Protein AF-A0A3T0I872-F1 (afdb_monomer)

Sequence (168 aa):
QLCRFKKCIAVGMAMDLVLDDSKRVAKRKLIEQNRERRRKEEMIRSLQQRPEPTPEEWDLIHVATEAHRSTNAQGSHWKQRRKFLPDDIGQSPIVSMPDGDKVDLEAFSEFTKIITPAITRVVDFAKKLPMFSELPCEDQIILLKGCCMEIMSLRAAVRYDPESDTLT

Foldseek 3Di:
DVVVVVVCVVVPHDPVPDDDPVSVVVVVVVVVVVVVVVVVVVVVVVVVPDDDDDPVRVVQVVLLVVLCQVLQPCHPNCVVPDDDDPPPQPPDFDDADPVRDGHGVRNVVVCVVCVVSLLVSLLSSQCSRPVSVPDDPVVNVVVSVVCSVVVSVVSQVVQQDPVVRGTD

Solvent-accessible surface area (backbone atoms only — not comparable to full-atom values): 9912 Å² total; per-residue (Å²): 113,68,74,59,52,55,51,43,49,76,75,68,50,69,68,89,76,58,73,51,72,67,57,48,51,52,50,52,52,52,50,50,52,53,51,53,49,49,53,51,51,52,51,52,52,54,60,72,68,51,83,74,76,50,73,70,52,47,52,51,51,48,47,54,49,51,26,44,59,78,39,44,80,63,58,94,48,37,84,81,69,61,76,80,78,60,85,79,58,62,74,66,53,75,45,77,44,98,90,70,53,58,45,23,67,66,38,50,49,59,50,59,70,54,43,58,68,51,52,50,32,50,53,57,26,47,63,53,35,67,84,50,60,75,46,57,72,69,56,49,51,52,50,48,70,69,43,47,64,58,55,52,50,51,57,25,59,81,38,55,36,85,90,77,74,42,71,90

Structure (mmCIF, N/CA/C/O backbone):
data_AF-A0A3T0I872-F1
#
_entry.id   AF-A0A3T0I872-F1
#
loop_
_atom_site.group_PDB
_atom_site.id
_atom_site.type_symbol
_atom_site.label_atom_id
_atom_site.label_alt_id
_atom_site.label_comp_id
_atom_site.label_asym_id
_atom_site.label_entity_id
_atom_site.label_seq_id
_atom_site.pdbx_PDB_ins_code
_atom_site.Cartn_x
_atom_site.Cartn_y
_atom_site.Cartn_z
_atom_site.occupancy
_atom_site.B_iso_or_equiv
_atom_site.auth_seq_id
_atom_site.auth_comp_id
_atom_site.auth_asym_id
_atom_site.auth_atom_id
_atom_site.pdbx_PDB_model_num
ATOM 1 N N . GLN A 1 1 ? -42.075 -40.596 -5.280 1.00 62.31 1 GLN A N 1
ATOM 2 C CA . GLN A 1 1 ? -42.951 -39.496 -4.802 1.00 62.31 1 GLN A CA 1
ATOM 3 C C . GLN A 1 1 ? -44.436 -39.902 -4.834 1.00 62.31 1 GLN A C 1
ATOM 5 O O . GLN A 1 1 ? -45.068 -39.871 -3.785 1.00 62.31 1 GLN A O 1
ATOM 10 N N . LEU A 1 2 ? -44.978 -40.377 -5.969 1.00 73.50 2 LEU A N 1
ATOM 11 C CA . LEU A 1 2 ? -46.413 -40.692 -6.137 1.00 73.50 2 LEU A CA 1
ATOM 12 C C . LEU A 1 2 ? -46.989 -41.711 -5.128 1.00 73.50 2 LEU A C 1
ATOM 14 O O . LEU A 1 2 ? -48.062 -41.477 -4.579 1.00 73.50 2 LEU A O 1
ATOM 18 N N . CYS A 1 3 ? -46.274 -42.803 -4.822 1.00 77.75 3 CYS A N 1
ATOM 19 C CA . CYS A 1 3 ? -46.755 -43.812 -3.862 1.00 77.75 3 CYS A CA 1
ATOM 20 C C . CYS A 1 3 ? -46.913 -43.261 -2.434 1.00 77.75 3 CYS A C 1
ATOM 22 O O . CYS A 1 3 ? -47.825 -43.655 -1.713 1.00 77.75 3 CYS A O 1
ATOM 24 N N . ARG A 1 4 ? -46.059 -42.309 -2.035 1.00 81.94 4 ARG A N 1
ATOM 25 C CA . ARG A 1 4 ? -46.148 -41.643 -0.729 1.00 81.94 4 ARG A CA 1
ATOM 26 C C . ARG A 1 4 ? -47.338 -40.687 -0.681 1.00 81.94 4 ARG A C 1
ATOM 28 O O . ARG A 1 4 ? -48.076 -40.704 0.294 1.00 81.94 4 ARG A O 1
ATOM 35 N N . PHE A 1 5 ? -47.546 -39.916 -1.749 1.00 78.19 5 PHE A N 1
ATOM 36 C CA . PHE A 1 5 ? -48.685 -39.006 -1.873 1.00 78.19 5 PHE A CA 1
ATOM 37 C C . PHE A 1 5 ? -50.022 -39.756 -1.781 1.00 78.19 5 PHE A C 1
ATOM 39 O O . PHE A 1 5 ? -50.846 -39.422 -0.937 1.00 78.19 5 PHE A O 1
ATOM 46 N N . LYS A 1 6 ? -50.194 -40.843 -2.548 1.00 81.50 6 LYS A N 1
ATOM 47 C CA . LYS A 1 6 ? -51.416 -41.668 -2.507 1.00 81.50 6 LYS A CA 1
ATOM 48 C C . LYS A 1 6 ? -51.698 -42.248 -1.114 1.00 81.50 6 LYS A C 1
ATOM 50 O O . LYS A 1 6 ? -52.845 -42.251 -0.683 1.00 81.50 6 LYS A O 1
ATOM 55 N N . LYS A 1 7 ? -50.659 -42.684 -0.388 1.00 84.56 7 LYS A N 1
ATOM 56 C CA . LYS A 1 7 ? -50.796 -43.172 0.995 1.00 84.56 7 LYS A CA 1
ATOM 57 C C . LYS A 1 7 ? -51.228 -42.062 1.961 1.00 84.56 7 LYS A C 1
ATOM 59 O O . LYS A 1 7 ? -52.084 -42.313 2.797 1.00 84.56 7 LYS A O 1
ATOM 64 N N . CYS A 1 8 ? -50.675 -40.852 1.836 1.00 82.25 8 CYS A N 1
ATOM 65 C CA . CYS A 1 8 ? -51.062 -39.687 2.642 1.00 82.25 8 CYS A CA 1
ATOM 66 C C . CYS A 1 8 ? -52.538 -39.307 2.447 1.00 82.25 8 CYS A C 1
ATOM 68 O O . CYS A 1 8 ? -53.227 -39.022 3.422 1.00 82.25 8 CYS A O 1
ATOM 70 N N . ILE A 1 9 ? -53.037 -39.365 1.211 1.00 82.69 9 ILE A N 1
ATOM 71 C CA . ILE A 1 9 ? -54.455 -39.117 0.927 1.00 82.69 9 ILE A CA 1
ATOM 72 C C . ILE A 1 9 ? -55.342 -40.214 1.520 1.00 82.69 9 ILE A C 1
ATOM 74 O O . ILE A 1 9 ? -56.344 -39.911 2.158 1.00 82.69 9 ILE A O 1
ATOM 78 N N . ALA A 1 10 ? -54.946 -41.483 1.379 1.00 85.62 10 ALA A N 1
ATOM 79 C CA . ALA A 1 10 ? -55.708 -42.613 1.911 1.00 85.62 10 ALA A CA 1
ATOM 80 C C . ALA A 1 10 ? -55.857 -42.588 3.445 1.00 85.62 10 ALA A C 1
ATOM 82 O O . ALA A 1 10 ? -56.843 -43.099 3.963 1.00 85.62 10 ALA A O 1
ATOM 83 N N . VAL A 1 11 ? -54.909 -41.978 4.171 1.00 88.38 11 VAL A N 1
ATOM 84 C CA . VAL A 1 11 ? -54.999 -41.780 5.632 1.00 88.38 11 VAL A CA 1
ATOM 85 C C . VAL A 1 11 ? -55.676 -40.457 6.032 1.00 88.38 11 VAL A C 1
ATOM 87 O O . VAL A 1 11 ? -55.634 -40.088 7.201 1.00 88.38 11 VAL A O 1
ATOM 90 N N . GLY A 1 12 ? -56.289 -39.738 5.083 1.00 84.00 12 GLY A N 1
ATOM 91 C CA . GLY A 1 12 ? -57.109 -38.550 5.348 1.00 84.00 12 GLY A CA 1
ATOM 92 C C . GLY A 1 12 ? -56.345 -37.228 5.459 1.00 84.00 12 GLY A C 1
ATOM 93 O O . GLY A 1 12 ? -56.865 -36.279 6.041 1.00 84.00 12 GLY A O 1
ATOM 94 N N . MET A 1 13 ? -55.117 -37.128 4.932 1.00 83.56 13 MET A N 1
ATOM 95 C CA . MET A 1 13 ? -54.396 -35.848 4.934 1.00 83.56 13 MET A CA 1
ATOM 96 C C . MET A 1 13 ? -55.044 -34.829 3.986 1.00 83.56 13 MET A C 1
ATOM 98 O O . MET A 1 13 ? -55.387 -35.145 2.846 1.00 83.56 13 MET A O 1
ATOM 102 N N . ALA A 1 14 ? -55.143 -33.587 4.456 1.00 83.06 14 ALA A N 1
ATOM 103 C CA . ALA A 1 14 ? -55.707 -32.448 3.740 1.00 83.06 14 ALA A CA 1
ATOM 104 C C . ALA A 1 14 ? -54.925 -32.147 2.440 1.00 83.06 14 ALA A C 1
ATOM 106 O O . ALA A 1 14 ? -53.746 -31.778 2.479 1.00 83.06 14 ALA A O 1
ATOM 107 N N . MET A 1 15 ? -55.558 -32.355 1.277 1.00 78.69 15 MET A N 1
ATOM 108 C CA . MET A 1 15 ? -54.896 -32.210 -0.033 1.00 78.69 15 MET A CA 1
ATOM 109 C C .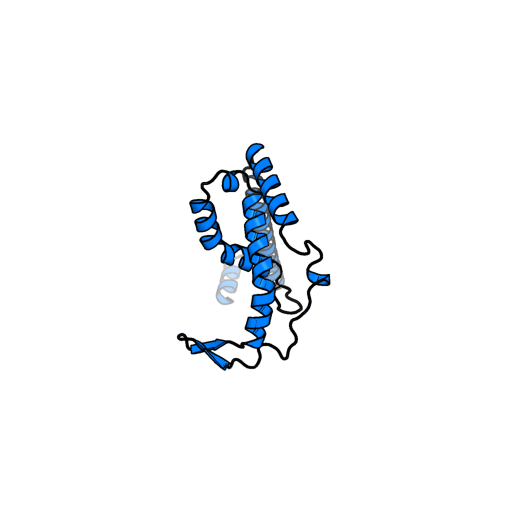 MET A 1 15 ? -54.625 -30.754 -0.413 1.00 78.69 15 MET A C 1
ATOM 111 O O . MET A 1 15 ? -53.671 -30.461 -1.126 1.00 78.69 15 MET A O 1
ATOM 115 N N . ASP A 1 16 ? -55.476 -29.850 0.053 1.00 77.94 16 ASP A N 1
ATOM 116 C CA . ASP A 1 16 ? -55.421 -28.403 -0.152 1.00 77.94 16 ASP A CA 1
ATOM 117 C C . ASP A 1 16 ? -54.174 -27.757 0.474 1.00 77.94 16 ASP A C 1
ATOM 119 O O . ASP A 1 16 ? -53.709 -26.715 0.008 1.00 77.94 16 ASP A O 1
ATOM 123 N N . LEU A 1 17 ? -53.567 -28.417 1.466 1.00 79.44 17 LEU A N 1
ATOM 124 C CA . LEU A 1 17 ? -52.304 -28.005 2.083 1.00 79.44 17 LEU A CA 1
ATOM 125 C C . LEU A 1 17 ? -51.056 -28.514 1.335 1.00 79.44 17 LEU A C 1
ATOM 127 O O . LEU A 1 17 ? -49.926 -28.159 1.691 1.00 79.44 17 LEU A O 1
ATOM 131 N N . VAL A 1 18 ? -51.220 -29.333 0.291 1.00 80.81 18 VAL A N 1
ATOM 132 C CA . VAL A 1 18 ? -50.101 -29.853 -0.505 1.00 80.81 18 VAL A CA 1
ATOM 133 C C . VAL A 1 18 ? -49.639 -28.785 -1.494 1.00 80.81 18 VAL A C 1
ATOM 135 O O . VAL A 1 18 ? -50.361 -28.370 -2.395 1.00 80.81 18 VAL A O 1
ATOM 138 N N . LEU A 1 19 ? -48.390 -28.341 -1.334 1.00 80.31 19 LEU A N 1
ATOM 139 C CA . LEU A 1 19 ? -47.789 -27.329 -2.201 1.00 80.31 19 LEU A CA 1
ATOM 140 C C . LEU A 1 19 ? -47.541 -27.899 -3.607 1.00 80.31 19 LEU A C 1
ATOM 142 O O . LEU A 1 19 ? -46.760 -28.851 -3.778 1.00 80.31 19 LEU A O 1
ATOM 146 N N . ASP A 1 20 ? -48.151 -27.257 -4.602 1.00 84.81 20 ASP A N 1
ATOM 147 C CA . ASP A 1 20 ? -47.788 -27.405 -6.009 1.00 84.81 20 ASP A CA 1
ATOM 148 C C . ASP A 1 20 ? -46.338 -26.946 -6.265 1.00 84.81 20 ASP A C 1
ATOM 150 O O . ASP A 1 20 ? -45.650 -26.404 -5.386 1.00 84.81 20 ASP A O 1
ATOM 154 N N . ASP A 1 21 ? -45.836 -27.214 -7.468 1.00 85.44 21 ASP A N 1
ATOM 155 C CA . ASP A 1 21 ? -44.442 -26.929 -7.807 1.00 85.44 21 ASP A CA 1
ATOM 156 C C . ASP A 1 21 ? -44.125 -25.424 -7.769 1.00 85.44 21 ASP A C 1
ATOM 158 O O . ASP A 1 21 ? -43.046 -25.046 -7.303 1.00 85.44 21 ASP A O 1
ATOM 162 N N . SER A 1 22 ? -45.078 -24.558 -8.129 1.00 89.44 22 SER A N 1
ATOM 163 C CA . SER A 1 22 ? -44.918 -23.098 -8.069 1.00 89.44 22 SER A CA 1
ATOM 164 C C . SER A 1 22 ? -44.764 -22.615 -6.624 1.00 89.44 22 SER A C 1
ATOM 166 O O . SER A 1 22 ? -43.800 -21.922 -6.282 1.00 89.44 22 SER A O 1
ATOM 168 N N . LYS A 1 23 ? -45.639 -23.075 -5.721 1.00 89.56 23 LYS A N 1
ATOM 169 C CA . LYS A 1 23 ? -45.571 -22.749 -4.290 1.00 89.56 23 LYS A CA 1
ATOM 170 C C . LYS A 1 23 ? -44.314 -23.324 -3.627 1.00 89.56 23 LYS A C 1
ATOM 172 O O . LYS A 1 23 ? -43.748 -22.686 -2.737 1.00 89.56 23 LYS A O 1
ATOM 177 N N . ARG A 1 24 ? -43.823 -24.497 -4.059 1.00 88.56 24 ARG A N 1
ATOM 178 C CA . ARG A 1 24 ? -42.531 -25.044 -3.596 1.00 88.56 24 ARG A CA 1
ATOM 179 C C . ARG A 1 24 ? -41.350 -24.174 -4.016 1.00 88.56 24 ARG A C 1
ATOM 181 O O . ARG A 1 24 ? -40.479 -23.922 -3.181 1.00 88.56 24 ARG A O 1
ATOM 188 N N . VAL A 1 25 ? -41.311 -23.713 -5.266 1.00 91.94 25 VAL A N 1
ATOM 189 C CA . VAL A 1 25 ? -40.253 -22.816 -5.763 1.00 91.94 25 VAL A CA 1
ATOM 190 C C . VAL A 1 25 ? -40.301 -21.470 -5.037 1.00 91.94 25 VAL A C 1
ATOM 192 O O . VAL A 1 25 ? -39.270 -21.022 -4.532 1.00 91.94 25 VAL A O 1
ATOM 195 N N . ALA A 1 26 ? -41.486 -20.874 -4.879 1.00 92.38 26 ALA A N 1
ATOM 196 C CA . ALA A 1 26 ? -41.666 -19.631 -4.128 1.00 92.38 26 ALA A CA 1
ATOM 197 C C . ALA A 1 26 ? -41.196 -19.767 -2.669 1.00 92.38 26 ALA A C 1
ATOM 199 O O . ALA A 1 26 ? -40.445 -18.926 -2.175 1.00 92.38 26 ALA A O 1
ATOM 200 N N . LYS A 1 27 ? -41.546 -20.876 -1.998 1.00 92.62 27 LYS A N 1
ATOM 201 C CA . LYS A 1 27 ? -41.077 -21.176 -0.637 1.00 92.62 27 LYS A CA 1
ATOM 202 C C . LYS A 1 27 ? -39.554 -21.319 -0.571 1.00 92.62 27 LYS A 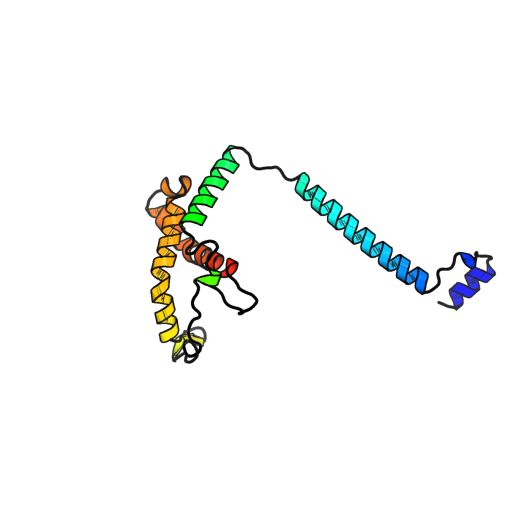C 1
ATOM 204 O O . LYS A 1 27 ? -38.947 -20.783 0.350 1.00 92.62 27 LYS A O 1
ATOM 209 N N . ARG A 1 28 ? -38.919 -22.006 -1.532 1.00 93.44 28 ARG A N 1
ATOM 210 C CA . ARG A 1 28 ? -37.447 -22.125 -1.600 1.00 93.44 28 ARG A CA 1
ATOM 211 C C . ARG A 1 28 ? -36.777 -20.760 -1.771 1.00 93.44 28 ARG A C 1
ATOM 213 O O . ARG A 1 28 ? -35.834 -20.472 -1.043 1.00 93.44 28 ARG A O 1
ATOM 220 N N . LYS A 1 29 ? -37.299 -19.909 -2.661 1.00 95.31 29 LYS A N 1
ATOM 221 C CA . LYS A 1 29 ? -36.788 -18.546 -2.877 1.00 95.31 29 LYS A CA 1
ATOM 222 C C . LYS A 1 29 ? -36.912 -17.686 -1.617 1.00 95.31 29 LYS A C 1
ATOM 224 O O . LYS A 1 29 ? -35.953 -17.025 -1.238 1.00 95.31 29 LYS A O 1
ATOM 229 N N . LEU A 1 30 ? -38.053 -17.757 -0.929 1.00 95.81 30 LEU A N 1
ATOM 230 C CA . LEU A 1 30 ? -38.276 -17.042 0.330 1.00 95.81 30 LEU A CA 1
ATOM 231 C C . LEU A 1 30 ? -37.330 -17.519 1.445 1.00 95.81 30 LEU A C 1
ATOM 233 O O . LEU A 1 30 ? -36.840 -16.710 2.229 1.00 95.81 30 LEU A O 1
ATOM 237 N N . ILE A 1 31 ? -37.063 -18.828 1.527 1.00 94.25 31 ILE A N 1
ATOM 238 C CA . ILE A 1 31 ? -36.094 -19.382 2.484 1.00 94.25 31 ILE A CA 1
ATOM 239 C C . ILE A 1 31 ? -34.696 -18.827 2.206 1.00 94.25 31 ILE A C 1
ATOM 241 O O . ILE A 1 31 ? -34.031 -18.409 3.151 1.00 94.25 31 ILE A O 1
ATOM 245 N N . GLU A 1 32 ? -34.263 -18.794 0.944 1.00 95.94 32 GLU A N 1
ATOM 246 C CA . GLU A 1 32 ? -32.933 -18.283 0.601 1.00 95.94 32 GLU A CA 1
ATOM 247 C C . GLU A 1 32 ? -32.807 -16.785 0.892 1.00 95.94 32 GLU A C 1
ATOM 249 O O . GLU A 1 32 ? -31.879 -16.374 1.579 1.00 95.94 32 GLU A O 1
ATOM 254 N N . GLN A 1 33 ? -33.805 -15.983 0.516 1.00 96.31 33 GLN A N 1
ATOM 255 C CA . GLN A 1 33 ? -33.834 -14.551 0.838 1.00 96.31 33 GLN A CA 1
ATOM 256 C C . GLN A 1 33 ? -33.798 -14.289 2.350 1.00 96.31 33 GLN A C 1
ATOM 258 O O . GLN A 1 33 ? -33.079 -13.408 2.816 1.00 96.31 33 GLN A O 1
ATOM 263 N N . ASN A 1 34 ? -34.538 -15.069 3.145 1.00 96.44 34 ASN A N 1
ATOM 264 C CA . ASN A 1 34 ? -34.494 -14.955 4.604 1.00 96.44 34 ASN A CA 1
ATOM 265 C C . ASN A 1 34 ? -33.128 -15.364 5.177 1.00 96.44 34 ASN A C 1
ATOM 267 O O . ASN A 1 34 ? -32.689 -14.775 6.164 1.00 96.44 34 ASN A O 1
ATOM 271 N N . ARG A 1 35 ? -32.449 -16.354 4.581 1.00 96.25 35 ARG A N 1
ATOM 272 C CA . ARG A 1 35 ? -31.085 -16.746 4.969 1.00 96.25 35 ARG A CA 1
ATOM 273 C C . ARG A 1 35 ? -30.075 -15.657 4.636 1.00 96.25 35 ARG A C 1
ATOM 275 O O . ARG A 1 35 ? -29.249 -15.340 5.484 1.00 96.25 35 ARG A O 1
ATOM 282 N N . GLU A 1 36 ? -30.145 -15.071 3.446 1.00 95.81 36 GLU A N 1
ATOM 283 C CA . GLU A 1 36 ? -29.298 -13.937 3.066 1.00 95.81 36 GLU A CA 1
ATOM 284 C C . GLU A 1 36 ? -29.529 -12.733 3.977 1.00 95.81 36 GLU A C 1
ATOM 286 O O . GLU A 1 36 ? -28.566 -12.124 4.438 1.00 95.81 36 GLU A O 1
ATOM 291 N N . ARG A 1 37 ? -30.793 -12.418 4.291 1.00 95.50 37 ARG A N 1
ATOM 292 C CA . ARG A 1 37 ? -31.124 -11.329 5.214 1.00 95.50 37 ARG A CA 1
ATOM 293 C C . ARG A 1 37 ? -30.512 -11.565 6.594 1.00 95.50 37 ARG A C 1
ATOM 295 O O . ARG A 1 37 ? -29.822 -10.683 7.088 1.00 95.50 37 ARG A O 1
ATOM 302 N N . ARG A 1 38 ? -30.679 -12.764 7.164 1.00 94.81 38 ARG A N 1
ATOM 303 C CA . ARG A 1 38 ? -30.070 -13.123 8.457 1.00 94.81 38 ARG A CA 1
ATOM 304 C C . ARG A 1 38 ? -28.546 -13.035 8.426 1.00 94.81 38 ARG A C 1
ATOM 306 O O . ARG A 1 38 ? -27.972 -12.467 9.342 1.00 94.81 38 ARG A O 1
ATOM 313 N N . ARG A 1 39 ? -27.893 -13.514 7.358 1.00 94.94 39 ARG A N 1
ATOM 314 C CA . ARG A 1 39 ? -26.433 -13.380 7.201 1.00 94.94 39 ARG A CA 1
ATOM 315 C C . ARG A 1 39 ? -25.988 -11.917 7.175 1.00 94.94 39 ARG A C 1
ATOM 317 O O . ARG A 1 39 ? -25.002 -11.576 7.815 1.00 94.94 39 ARG A O 1
ATOM 324 N N . LYS A 1 40 ? -26.710 -11.049 6.458 1.00 93.88 40 LYS A N 1
ATOM 325 C CA . LYS A 1 40 ? -26.423 -9.604 6.427 1.00 93.88 40 LYS A CA 1
ATOM 326 C C . LYS A 1 40 ? -26.635 -8.954 7.795 1.00 93.88 40 LYS A C 1
ATOM 328 O O . LYS A 1 40 ? -25.794 -8.175 8.225 1.00 93.88 40 LYS A O 1
ATOM 333 N N . GLU A 1 41 ? -27.724 -9.286 8.484 1.00 93.50 41 GLU A N 1
ATOM 334 C CA . GLU A 1 41 ? -28.021 -8.790 9.835 1.00 93.50 41 GLU A CA 1
ATOM 335 C C . GLU A 1 41 ? -26.953 -9.233 10.849 1.00 93.50 41 GLU A C 1
ATOM 337 O O . GLU A 1 41 ? -26.469 -8.414 11.627 1.00 93.50 41 GLU A O 1
ATOM 342 N N . GLU A 1 42 ? -26.527 -10.499 10.807 1.00 91.81 42 GLU A N 1
ATOM 343 C CA . GLU A 1 42 ? -25.435 -11.028 11.635 1.00 91.81 42 GLU A CA 1
ATOM 344 C C . GLU A 1 42 ? -24.098 -10.346 11.323 1.00 91.81 42 GLU A C 1
ATOM 346 O O . GLU A 1 42 ? -23.375 -9.977 12.247 1.00 91.81 42 GLU A O 1
ATOM 351 N N . MET A 1 43 ? -23.792 -10.108 10.043 1.00 90.50 43 MET A N 1
ATOM 352 C CA . MET A 1 43 ? -22.595 -9.373 9.628 1.00 90.50 43 MET A CA 1
ATOM 353 C C . MET A 1 43 ? -22.601 -7.936 10.167 1.00 90.50 43 MET A C 1
ATOM 355 O O . MET A 1 43 ? -21.609 -7.499 10.743 1.00 90.50 43 MET A O 1
ATOM 359 N N . ILE A 1 44 ? -23.715 -7.208 10.041 1.00 89.44 44 ILE A N 1
ATOM 360 C CA . ILE A 1 44 ? -23.842 -5.834 10.559 1.00 89.44 44 ILE A CA 1
ATOM 361 C C . ILE A 1 44 ? -23.702 -5.817 12.082 1.00 89.44 44 ILE A C 1
ATOM 363 O O . ILE A 1 44 ? -22.971 -4.992 12.626 1.00 89.44 44 ILE A O 1
ATOM 367 N N . ARG A 1 45 ? -24.359 -6.751 12.776 1.00 89.75 45 ARG A N 1
ATOM 368 C CA . ARG A 1 45 ? -24.268 -6.864 14.234 1.00 89.75 45 ARG A CA 1
ATOM 369 C C . ARG A 1 45 ? -22.841 -7.162 14.688 1.00 89.75 45 ARG A C 1
ATOM 371 O O . ARG A 1 45 ? -22.385 -6.579 15.665 1.00 89.75 45 ARG A O 1
ATOM 378 N N . SER A 1 46 ? -22.138 -8.034 13.965 1.00 89.00 46 SER A N 1
ATOM 379 C CA . SER A 1 46 ? -20.721 -8.310 14.199 1.00 89.00 46 SER A CA 1
ATOM 380 C C . SER A 1 46 ? -19.875 -7.048 14.049 1.00 89.00 46 SER A C 1
ATOM 382 O O . SER A 1 46 ? -19.023 -6.817 14.898 1.00 89.00 46 SER A O 1
ATOM 384 N N . LEU A 1 47 ? -20.120 -6.219 13.028 1.00 85.88 47 LEU A N 1
ATOM 385 C CA . LEU A 1 47 ? -19.388 -4.964 12.827 1.00 85.88 47 LEU A CA 1
ATOM 386 C C . LEU A 1 47 ? -19.642 -3.956 13.954 1.00 85.88 47 LEU A C 1
ATOM 388 O O . LEU A 1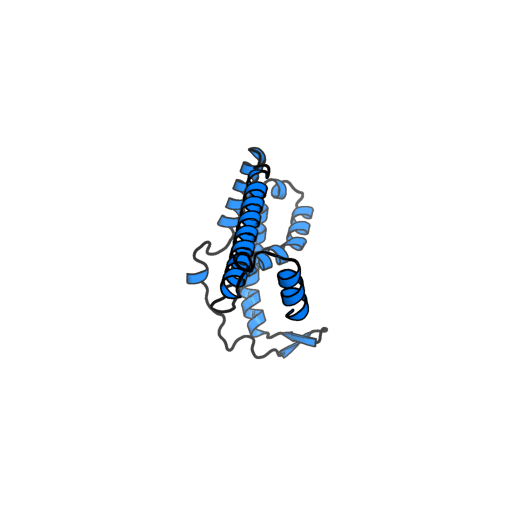 47 ? -18.691 -3.363 14.444 1.00 85.88 47 LEU A O 1
ATOM 392 N N . GLN A 1 48 ? -20.890 -3.811 14.409 1.00 84.06 48 GLN A N 1
ATOM 393 C CA . GLN A 1 48 ? -21.262 -2.887 15.493 1.00 84.06 48 GLN A CA 1
ATOM 394 C C . GLN A 1 48 ? -20.685 -3.268 16.862 1.00 84.06 48 GLN A C 1
ATOM 396 O O . GLN A 1 48 ? -20.590 -2.425 17.745 1.00 84.06 48 GLN A O 1
ATOM 401 N N . GLN A 1 49 ? -20.353 -4.543 17.064 1.00 87.25 49 GLN A N 1
ATOM 402 C CA . GLN A 1 49 ? -19.770 -5.034 18.313 1.00 87.25 49 GLN A CA 1
ATOM 403 C C . GLN A 1 49 ? -18.241 -4.960 18.330 1.00 87.25 49 GLN A C 1
ATOM 405 O O . GLN A 1 49 ? -17.638 -5.267 19.359 1.00 87.25 49 GLN A O 1
ATOM 410 N N . ARG A 1 50 ? -17.598 -4.597 17.213 1.00 87.56 50 ARG A N 1
ATOM 411 C CA . ARG A 1 50 ? -16.143 -4.445 17.192 1.00 87.56 50 ARG A CA 1
ATOM 412 C C . ARG A 1 50 ? -15.765 -3.218 18.023 1.00 87.56 50 ARG A C 1
ATOM 414 O O . ARG A 1 50 ? -16.405 -2.181 17.867 1.00 87.56 50 ARG A O 1
ATOM 421 N N . PRO A 1 51 ? -14.750 -3.326 18.894 1.00 90.88 51 PRO A N 1
ATOM 422 C CA . PRO A 1 51 ? -14.199 -2.162 19.569 1.00 90.88 51 PRO A CA 1
ATOM 423 C C . PRO A 1 51 ? -13.756 -1.118 18.541 1.00 90.88 51 PRO A C 1
ATOM 425 O O . PRO A 1 51 ? -13.110 -1.465 17.549 1.00 90.88 51 PRO A O 1
ATOM 428 N N . GLU A 1 52 ? -14.122 0.136 18.784 1.00 92.31 52 GLU A N 1
ATOM 429 C CA . GLU A 1 52 ? -13.587 1.282 18.048 1.00 92.31 52 GLU A CA 1
ATOM 430 C C . GLU A 1 52 ? -12.171 1.604 18.546 1.00 92.31 52 GLU A C 1
ATOM 432 O O . GLU A 1 52 ? -11.870 1.313 19.711 1.00 92.31 52 GLU A O 1
ATOM 437 N N . PRO A 1 53 ? -11.316 2.222 17.710 1.00 96.25 53 PRO A N 1
ATOM 438 C CA . PRO A 1 53 ? -9.986 2.619 18.143 1.00 96.25 53 PRO A CA 1
ATOM 439 C C . PRO A 1 53 ? -10.038 3.621 19.305 1.00 96.25 53 PRO A C 1
ATOM 441 O O . PRO A 1 53 ? -10.908 4.501 19.346 1.00 96.25 53 PRO A O 1
ATOM 444 N N . THR A 1 54 ? -9.097 3.513 20.244 1.00 97.38 54 THR A N 1
ATOM 445 C CA . THR A 1 54 ? -8.909 4.505 21.313 1.00 97.38 54 THR A CA 1
ATOM 446 C C . THR A 1 54 ? -8.435 5.847 20.738 1.00 97.38 54 THR A C 1
ATOM 448 O O . THR A 1 54 ? -7.995 5.908 19.587 1.00 97.38 54 THR A O 1
ATOM 451 N N . PRO A 1 55 ? -8.489 6.954 21.505 1.00 98.06 55 PRO A N 1
ATOM 452 C CA . PRO A 1 55 ? -7.931 8.229 21.056 1.00 98.06 55 PRO A CA 1
ATOM 453 C C . PRO A 1 55 ? -6.456 8.130 20.636 1.00 98.06 55 PRO A C 1
ATOM 455 O O . PRO A 1 55 ? -6.097 8.667 19.592 1.00 98.06 55 PRO A O 1
ATOM 458 N N . GLU A 1 56 ? -5.622 7.383 21.375 1.00 97.19 56 GLU A N 1
ATOM 459 C CA . GLU A 1 56 ? -4.212 7.202 20.996 1.00 97.19 56 GLU A CA 1
ATOM 460 C C . GLU A 1 56 ? -4.058 6.377 19.706 1.00 97.19 56 GLU A C 1
ATOM 462 O O . GLU A 1 56 ? -3.196 6.665 18.873 1.00 97.19 56 GLU A O 1
ATOM 467 N N . GLU A 1 57 ? -4.905 5.363 19.503 1.00 97.56 57 GLU A N 1
ATOM 468 C CA . GLU A 1 57 ? -4.919 4.589 18.258 1.00 97.56 57 GLU A CA 1
ATOM 469 C C . GLU A 1 57 ? -5.376 5.445 17.069 1.00 97.56 57 GLU A C 1
ATOM 471 O O . GLU A 1 57 ? -4.819 5.323 15.978 1.00 97.56 57 GLU A O 1
ATOM 476 N N . TRP A 1 58 ? -6.341 6.348 17.266 1.00 98.19 58 TRP A N 1
ATOM 477 C CA . TRP A 1 58 ? -6.771 7.300 16.239 1.00 98.19 58 TRP A CA 1
ATOM 478 C C . TRP A 1 58 ? -5.662 8.269 15.835 1.00 98.19 58 TRP A C 1
ATOM 480 O O . TRP A 1 58 ? -5.489 8.518 14.638 1.00 98.19 58 TRP A O 1
ATOM 490 N N . ASP A 1 59 ? -4.879 8.761 16.794 1.00 98.12 59 ASP A N 1
ATOM 491 C CA . ASP A 1 59 ? -3.715 9.602 16.509 1.00 98.12 59 ASP A CA 1
ATOM 492 C C . ASP A 1 59 ? -2.686 8.838 15.664 1.00 98.12 59 ASP A C 1
ATOM 494 O O . ASP A 1 59 ? -2.196 9.343 14.647 1.00 98.12 59 ASP A O 1
ATOM 498 N N . LEU A 1 60 ? -2.416 7.577 16.016 1.00 98.19 60 LEU A N 1
ATOM 499 C CA . LEU A 1 60 ? -1.509 6.726 15.252 1.00 98.19 60 LEU A CA 1
ATOM 500 C C . LEU A 1 60 ? -2.031 6.445 13.832 1.00 98.19 60 LEU A C 1
ATOM 502 O O . LEU A 1 60 ? -1.272 6.534 12.860 1.00 98.19 60 LEU A O 1
ATOM 506 N N . ILE A 1 61 ? -3.327 6.148 13.694 1.00 98.44 61 ILE A N 1
ATOM 507 C CA . ILE A 1 61 ? -3.998 5.965 12.399 1.00 98.44 61 ILE A CA 1
ATOM 508 C C . ILE A 1 61 ? -3.857 7.230 11.549 1.00 98.44 61 ILE A C 1
ATOM 510 O O . ILE A 1 61 ? -3.553 7.133 10.355 1.00 98.44 61 ILE A O 1
ATOM 514 N N . HIS A 1 62 ? -4.048 8.412 12.138 1.00 98.50 62 HIS A N 1
ATOM 515 C CA . HIS A 1 62 ? -3.935 9.684 11.434 1.00 98.50 62 HIS A CA 1
ATOM 516 C C . HIS A 1 62 ? -2.513 9.910 10.905 1.00 98.50 62 HIS A C 1
ATOM 518 O O . HIS A 1 62 ? -2.333 10.143 9.706 1.00 98.50 62 HIS A O 1
ATOM 524 N N . VAL A 1 63 ? -1.498 9.740 11.758 1.00 98.50 63 VAL A N 1
ATOM 525 C CA . VAL A 1 63 ? -0.082 9.882 11.379 1.00 98.50 63 VAL A CA 1
ATOM 526 C C . VAL A 1 63 ? 0.291 8.922 10.248 1.00 98.50 63 VAL A C 1
ATOM 528 O O . VAL A 1 63 ? 0.854 9.345 9.234 1.00 98.50 63 VAL A O 1
ATOM 531 N N . ALA A 1 64 ? -0.061 7.639 10.371 1.00 98.50 64 ALA A N 1
ATOM 532 C CA . ALA A 1 64 ? 0.239 6.638 9.348 1.00 98.50 64 ALA A CA 1
ATOM 533 C C . ALA A 1 64 ? -0.482 6.926 8.019 1.00 98.50 64 ALA A C 1
ATOM 535 O O . ALA A 1 64 ? 0.098 6.766 6.938 1.00 98.50 64 ALA A O 1
ATOM 536 N N . THR A 1 65 ? -1.729 7.397 8.088 1.00 98.38 65 THR A N 1
ATOM 537 C CA . THR A 1 65 ? -2.525 7.765 6.911 1.00 98.38 65 THR A CA 1
ATOM 538 C C . THR A 1 65 ? -1.892 8.930 6.155 1.00 98.38 65 THR A C 1
ATOM 540 O O . THR A 1 65 ? -1.716 8.848 4.936 1.00 98.38 65 THR A O 1
ATOM 543 N N . GLU A 1 66 ? -1.497 9.993 6.853 1.00 98.25 66 GLU A N 1
ATOM 544 C CA . GLU A 1 66 ? -0.871 11.163 6.230 1.00 98.25 66 GLU A CA 1
ATOM 545 C C . GLU A 1 66 ? 0.539 10.856 5.702 1.00 98.25 66 GLU A C 1
ATOM 547 O O . GLU A 1 66 ? 0.907 11.278 4.595 1.00 98.25 66 GLU A O 1
ATOM 552 N N . ALA A 1 67 ? 1.312 10.037 6.423 1.00 98.50 67 ALA A N 1
ATOM 553 C CA . ALA A 1 67 ? 2.590 9.517 5.945 1.00 98.50 67 ALA A CA 1
ATOM 554 C C . ALA A 1 67 ? 2.423 8.763 4.617 1.00 98.50 67 ALA A C 1
ATOM 556 O O . ALA A 1 67 ? 3.168 9.003 3.661 1.00 98.50 67 ALA A O 1
ATOM 557 N N . HIS A 1 68 ? 1.413 7.893 4.515 1.00 98.00 68 HIS A N 1
ATOM 558 C CA . HIS A 1 68 ? 1.117 7.171 3.281 1.00 98.00 68 HIS A CA 1
ATOM 559 C C . HIS A 1 68 ? 0.668 8.115 2.158 1.00 98.00 68 HIS A C 1
ATOM 561 O O . HIS A 1 68 ? 1.239 8.076 1.067 1.00 98.00 68 HIS A O 1
ATOM 567 N N . ARG A 1 69 ? -0.323 8.984 2.402 1.00 96.62 69 ARG A N 1
ATOM 568 C CA . ARG A 1 69 ? -0.884 9.894 1.382 1.00 96.62 69 ARG A CA 1
ATOM 569 C C . ARG A 1 69 ? 0.176 10.796 0.764 1.00 96.62 69 ARG A C 1
ATOM 571 O O . ARG A 1 69 ? 0.203 10.968 -0.450 1.00 96.62 69 ARG A O 1
ATOM 578 N N . SER A 1 70 ? 1.066 11.332 1.592 1.00 97.25 70 SER A N 1
ATOM 579 C CA . SER A 1 70 ? 2.112 12.258 1.152 1.00 97.25 70 SER A CA 1
ATOM 580 C C . SER A 1 70 ? 3.287 11.589 0.428 1.00 97.25 70 SER A C 1
ATOM 582 O O . SER A 1 70 ? 4.081 12.285 -0.199 1.00 97.25 70 SER A O 1
ATOM 584 N N . THR A 1 71 ? 3.411 10.260 0.492 1.00 97.75 71 THR A N 1
ATOM 585 C CA . THR A 1 71 ? 4.511 9.498 -0.134 1.00 97.75 71 THR A CA 1
ATOM 586 C C . THR A 1 71 ? 4.034 8.537 -1.225 1.00 97.75 71 THR A C 1
ATOM 588 O O . THR A 1 71 ? 4.840 7.978 -1.971 1.00 97.75 71 THR A O 1
ATOM 591 N N . ASN A 1 72 ? 2.724 8.349 -1.379 1.00 94.88 72 ASN A N 1
ATOM 592 C CA . ASN A 1 72 ? 2.153 7.570 -2.467 1.00 94.88 72 ASN A CA 1
ATOM 593 C C . ASN A 1 72 ? 2.011 8.441 -3.732 1.00 94.88 72 ASN A C 1
ATOM 595 O O . ASN A 1 72 ? 1.189 9.355 -3.787 1.00 94.88 72 ASN A O 1
ATOM 599 N N . ALA A 1 73 ? 2.820 8.183 -4.767 1.00 89.94 73 ALA A N 1
ATOM 600 C CA . ALA A 1 73 ? 2.896 9.059 -5.942 1.00 89.94 73 ALA A CA 1
ATOM 601 C C . ALA A 1 73 ? 1.556 9.163 -6.666 1.00 89.94 73 ALA A C 1
ATOM 603 O O . ALA A 1 73 ? 0.873 8.164 -6.812 1.00 89.94 73 ALA A O 1
ATOM 604 N N . GLN A 1 74 ? 1.216 10.344 -7.184 1.00 87.56 74 GLN A N 1
ATOM 605 C CA . GLN A 1 74 ? 0.005 10.611 -7.982 1.00 87.56 74 GLN A CA 1
ATOM 606 C C . GLN A 1 74 ? -1.342 10.493 -7.236 1.00 87.56 74 GLN A C 1
ATOM 608 O O . GLN A 1 74 ? -2.354 10.920 -7.791 1.00 87.56 74 GLN A O 1
ATOM 613 N N . GLY A 1 75 ? -1.373 10.005 -5.989 1.00 90.00 75 GLY A N 1
ATOM 614 C CA . GLY A 1 75 ? -2.573 9.991 -5.145 1.00 90.00 75 GLY A CA 1
ATOM 615 C C . GLY A 1 75 ? -3.802 9.391 -5.841 1.00 90.00 75 GLY A C 1
ATOM 616 O O . GLY A 1 75 ? -3.722 8.320 -6.439 1.00 90.00 75 GLY A O 1
ATOM 617 N N . SER A 1 76 ? -4.932 10.102 -5.786 1.00 88.81 76 SER A N 1
ATOM 618 C CA . SER A 1 76 ? -6.202 9.728 -6.433 1.00 88.81 76 SER A CA 1
ATOM 619 C C . SER A 1 76 ? -6.192 9.844 -7.963 1.00 88.81 76 SER A C 1
ATOM 621 O O . SER A 1 76 ? -7.067 9.282 -8.615 1.00 88.81 76 SER A O 1
ATOM 623 N N . HIS A 1 77 ? -5.214 10.541 -8.547 1.00 92.12 77 HIS A N 1
ATOM 624 C CA . HIS A 1 77 ? -5.135 10.814 -9.987 1.00 92.12 77 HIS A CA 1
ATOM 625 C C . HIS A 1 77 ? -4.216 9.848 -10.748 1.00 92.12 77 HIS A C 1
ATOM 627 O O . HIS A 1 77 ? -3.821 10.121 -11.885 1.00 92.12 77 HIS A O 1
ATOM 633 N N . TRP A 1 78 ? -3.830 8.732 -10.125 1.00 93.75 78 TRP A N 1
ATOM 634 C CA . TRP A 1 78 ? -2.920 7.756 -10.725 1.00 93.75 78 TRP A CA 1
ATOM 635 C C . TRP A 1 78 ? -3.472 7.199 -12.049 1.00 93.75 78 TRP A C 1
ATOM 637 O O . TRP A 1 78 ? -2.729 7.139 -13.026 1.00 93.75 78 TRP A O 1
ATOM 647 N N . LYS A 1 79 ? -4.783 6.917 -12.140 1.00 92.56 79 LYS A N 1
ATOM 648 C CA . LYS A 1 79 ? -5.406 6.354 -13.353 1.00 92.56 79 LYS A CA 1
ATOM 649 C C . LYS A 1 79 ? -5.333 7.307 -14.555 1.00 92.56 79 LYS A C 1
ATOM 651 O O . LYS A 1 79 ? -5.144 6.845 -15.672 1.00 92.56 79 LYS A O 1
ATOM 656 N N . GLN A 1 80 ? -5.424 8.626 -14.347 1.00 93.06 80 GLN A N 1
ATOM 657 C CA . GLN A 1 80 ? -5.307 9.617 -15.431 1.00 93.06 80 GLN A CA 1
ATOM 658 C C . GLN A 1 80 ? -3.856 9.960 -15.790 1.00 93.06 80 GLN A C 1
ATOM 660 O O . GLN A 1 80 ? -3.594 10.424 -16.896 1.00 93.06 80 GLN A O 1
ATOM 665 N N . ARG A 1 81 ? -2.914 9.804 -14.850 1.00 92.50 81 ARG A N 1
ATOM 666 C CA . ARG A 1 81 ? -1.506 10.193 -15.041 1.00 92.50 81 ARG A CA 1
ATOM 667 C C . ARG A 1 81 ? -0.590 9.037 -15.432 1.00 92.50 81 ARG A C 1
ATOM 669 O O . ARG A 1 81 ? 0.561 9.296 -15.790 1.00 92.50 81 ARG A O 1
ATOM 676 N N . ARG A 1 82 ? -1.049 7.789 -15.317 1.00 94.25 82 ARG A N 1
ATOM 677 C CA . ARG A 1 82 ? -0.270 6.617 -15.722 1.00 94.25 82 ARG A CA 1
ATOM 678 C C . ARG A 1 82 ? -0.021 6.622 -17.226 1.00 94.25 82 ARG A C 1
ATOM 680 O O . ARG A 1 82 ? -0.840 7.109 -18.002 1.00 94.25 82 ARG A O 1
ATOM 687 N N . LYS A 1 83 ? 1.110 6.054 -17.620 1.00 92.94 83 LYS A N 1
ATOM 688 C CA . LYS A 1 83 ? 1.448 5.773 -19.013 1.00 92.94 83 LYS A CA 1
ATOM 689 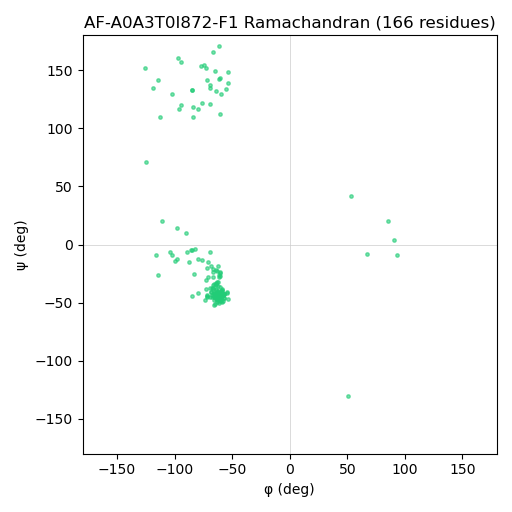C C . LYS A 1 83 ? 1.626 4.270 -19.134 1.00 92.94 83 LYS A C 1
ATOM 691 O O . LYS A 1 83 ? 2.259 3.678 -18.264 1.00 92.94 83 LYS A O 1
ATOM 696 N N . PHE A 1 84 ? 1.048 3.685 -20.172 1.00 95.19 84 PHE A N 1
ATOM 697 C CA . PHE A 1 84 ? 1.272 2.279 -20.475 1.00 95.19 84 PHE A CA 1
ATOM 698 C C . PHE A 1 84 ? 2.692 2.099 -21.004 1.00 95.19 84 PHE A C 1
ATOM 700 O O . PHE A 1 84 ? 3.199 2.961 -21.728 1.00 95.19 84 PHE A O 1
ATOM 707 N N . LEU A 1 85 ? 3.326 1.002 -20.598 1.00 94.44 85 LEU A N 1
ATOM 708 C CA . LEU A 1 85 ? 4.554 0.555 -21.235 1.00 94.44 85 LEU A CA 1
ATOM 709 C C . LEU A 1 85 ? 4.206 0.186 -22.691 1.00 94.44 85 LEU A C 1
ATOM 711 O O . LEU A 1 85 ? 3.180 -0.466 -22.886 1.00 94.44 85 LEU A O 1
ATOM 715 N N . PRO A 1 86 ? 4.975 0.642 -23.695 1.00 94.56 86 PRO A N 1
ATOM 716 C CA . PRO A 1 86 ? 4.749 0.266 -25.088 1.00 94.56 86 PRO A CA 1
ATOM 717 C C . PRO A 1 86 ? 4.698 -1.255 -25.275 1.00 94.56 86 PRO A C 1
ATOM 719 O O . PRO A 1 86 ? 5.494 -1.971 -24.669 1.00 94.56 86 PRO A O 1
ATOM 722 N N . ASP A 1 87 ? 3.770 -1.731 -26.110 1.00 92.19 87 ASP A N 1
ATOM 723 C CA . ASP A 1 87 ? 3.503 -3.166 -26.280 1.00 92.19 87 ASP A CA 1
ATOM 724 C C . ASP A 1 87 ? 4.714 -3.942 -26.814 1.00 92.19 87 ASP A C 1
ATOM 726 O O . ASP A 1 87 ? 4.816 -5.139 -26.569 1.00 92.19 87 ASP A O 1
ATOM 730 N N . ASP A 1 88 ? 5.625 -3.293 -27.543 1.00 92.50 88 ASP A N 1
ATOM 731 C CA . ASP A 1 88 ? 6.846 -3.888 -28.094 1.00 92.50 88 ASP A CA 1
ATOM 732 C C . ASP A 1 88 ? 7.912 -4.202 -27.030 1.00 92.50 88 ASP A C 1
ATOM 734 O O . ASP A 1 88 ? 8.754 -5.076 -27.249 1.00 92.50 88 ASP A O 1
ATOM 738 N N . ILE A 1 89 ? 7.841 -3.565 -25.857 1.00 92.19 89 ILE A N 1
ATOM 739 C CA . ILE A 1 89 ? 8.778 -3.786 -24.753 1.00 92.19 89 ILE A CA 1
ATOM 740 C C . ILE A 1 89 ? 8.333 -4.988 -23.910 1.00 92.19 89 ILE A C 1
ATOM 742 O O . ILE A 1 89 ? 7.184 -5.085 -23.484 1.00 92.19 89 ILE A O 1
ATOM 746 N N . GLY A 1 90 ? 9.266 -5.895 -23.599 1.00 89.94 90 GLY A N 1
ATOM 747 C CA . GLY A 1 90 ? 8.994 -7.086 -22.784 1.00 89.94 90 GLY A CA 1
ATOM 748 C C . GLY A 1 90 ? 8.584 -8.323 -23.585 1.00 89.94 90 GLY A C 1
ATOM 749 O O . GLY A 1 90 ? 8.284 -9.359 -22.991 1.00 89.94 90 GLY A O 1
ATOM 750 N N . GLN A 1 91 ? 8.586 -8.244 -24.920 1.00 88.50 91 GLN A N 1
ATOM 751 C CA . GLN A 1 91 ? 8.267 -9.375 -25.796 1.00 88.50 91 GLN A CA 1
ATOM 752 C C . GLN A 1 91 ? 9.479 -10.260 -26.134 1.00 88.50 91 GLN A C 1
ATOM 754 O O . GLN A 1 91 ? 9.294 -11.373 -26.629 1.00 88.50 91 GLN A O 1
ATOM 759 N N . SER A 1 92 ? 10.713 -9.795 -25.896 1.00 86.94 92 SER A N 1
ATOM 760 C CA . SER A 1 92 ? 11.937 -10.450 -26.382 1.00 86.94 92 SER A CA 1
ATOM 761 C C . SER A 1 92 ? 12.919 -10.759 -25.247 1.00 86.94 92 SER A C 1
ATOM 763 O O . SER A 1 92 ? 13.996 -10.162 -25.156 1.00 86.94 92 SER A O 1
ATOM 765 N N . PRO A 1 93 ? 12.605 -11.733 -24.375 1.00 84.25 93 PRO A N 1
ATOM 766 C CA . PRO A 1 93 ? 13.473 -12.058 -23.261 1.00 84.25 93 PRO A CA 1
ATOM 767 C C . PRO A 1 93 ? 14.692 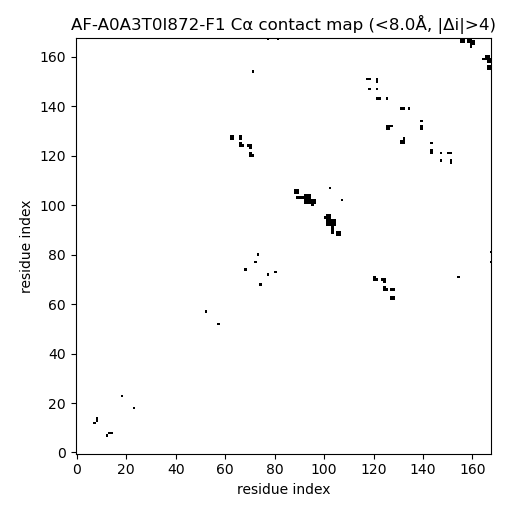-12.869 -23.736 1.00 84.25 93 PRO A C 1
ATOM 769 O O . PRO A 1 93 ? 14.570 -13.946 -24.328 1.00 84.25 93 PRO A O 1
ATOM 772 N N . ILE A 1 94 ? 15.890 -12.339 -23.475 1.00 85.56 94 ILE A N 1
ATOM 773 C CA . ILE A 1 94 ? 17.160 -12.841 -24.032 1.00 85.56 94 ILE A CA 1
ATOM 774 C C . ILE A 1 94 ? 18.109 -13.413 -22.977 1.00 85.56 94 ILE A C 1
ATOM 776 O O . ILE A 1 94 ? 18.907 -14.296 -23.293 1.00 85.56 94 ILE A O 1
ATOM 780 N N . VAL A 1 95 ? 18.023 -12.964 -21.722 1.00 87.00 95 VAL A N 1
ATOM 781 C CA . VAL A 1 95 ? 18.918 -13.425 -20.650 1.00 87.00 95 VAL A CA 1
ATOM 782 C C . VAL A 1 95 ? 18.259 -14.562 -19.890 1.00 87.00 95 VAL A C 1
ATOM 784 O O . VAL A 1 95 ? 17.193 -14.369 -19.327 1.00 87.00 95 VAL A O 1
ATOM 787 N N . SER A 1 96 ? 18.877 -15.743 -19.864 1.00 89.75 96 SER A N 1
ATOM 788 C CA . SER A 1 96 ? 18.344 -16.897 -19.123 1.00 89.75 96 SER A CA 1
ATOM 789 C C . SER A 1 96 ? 18.770 -16.853 -17.656 1.00 89.75 96 SER A C 1
ATOM 791 O O . SER A 1 96 ? 19.947 -16.641 -17.363 1.00 89.75 96 SER A O 1
ATOM 793 N N . MET A 1 97 ? 17.821 -17.079 -16.754 1.00 91.94 97 MET A N 1
ATOM 7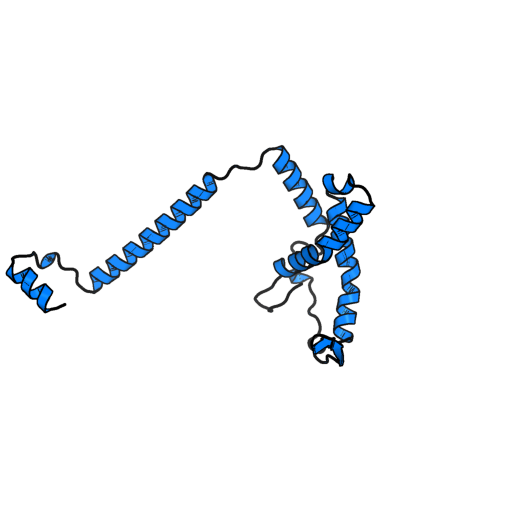94 C CA . MET A 1 97 ? 18.022 -17.173 -15.312 1.00 91.94 97 MET A CA 1
ATOM 795 C C . MET A 1 97 ? 18.138 -18.645 -14.871 1.00 91.94 97 MET A C 1
ATOM 797 O O . MET A 1 97 ? 17.734 -19.546 -15.611 1.00 91.94 97 MET A O 1
ATOM 801 N N . PRO A 1 98 ? 18.716 -18.931 -13.686 1.00 89.25 98 PRO A N 1
ATOM 802 C CA . PRO A 1 98 ? 18.932 -20.303 -13.210 1.00 89.25 98 PRO A CA 1
ATOM 803 C C . PRO A 1 98 ? 17.658 -21.141 -13.026 1.00 89.25 98 PRO A C 1
ATOM 805 O O . PRO A 1 98 ? 17.724 -22.366 -13.068 1.00 89.25 98 PRO A O 1
ATOM 808 N N . ASP A 1 99 ? 16.517 -20.492 -12.809 1.00 91.44 99 ASP A N 1
ATOM 809 C CA . ASP A 1 99 ? 15.186 -21.101 -12.691 1.00 91.44 99 ASP A CA 1
ATOM 810 C C . ASP A 1 99 ? 14.524 -21.394 -14.050 1.00 91.44 99 ASP A C 1
ATOM 812 O O . ASP A 1 99 ? 13.472 -22.029 -14.096 1.00 91.44 99 ASP A O 1
ATOM 816 N N . GLY A 1 100 ? 15.165 -21.010 -15.159 1.00 87.44 100 GLY A N 1
ATOM 817 C CA . GLY A 1 100 ? 14.675 -21.216 -16.521 1.00 87.44 100 GLY A CA 1
ATOM 818 C C . GLY A 1 100 ? 13.872 -20.041 -17.080 1.00 87.44 100 GLY A C 1
ATOM 819 O O . GLY A 1 100 ? 13.617 -20.021 -18.289 1.00 87.44 100 GLY A O 1
ATOM 820 N N . ASP A 1 101 ? 13.541 -19.047 -16.253 1.00 90.44 101 ASP A N 1
ATOM 821 C CA . ASP A 1 101 ? 12.883 -17.831 -16.712 1.00 90.44 101 ASP A CA 1
ATOM 822 C C . ASP A 1 101 ? 13.865 -16.948 -17.481 1.00 90.44 101 ASP A C 1
ATOM 824 O O . ASP A 1 101 ? 15.083 -16.979 -17.282 1.00 90.44 101 ASP A O 1
ATOM 828 N N . LYS A 1 102 ? 13.339 -16.160 -18.419 1.00 92.31 102 LYS A N 1
ATOM 829 C CA . LYS A 1 102 ? 14.154 -15.258 -19.229 1.00 92.31 102 LYS A CA 1
ATOM 830 C C . LYS A 1 102 ? 13.815 -13.805 -18.930 1.00 92.31 102 LYS A C 1
ATOM 832 O O . LYS A 1 102 ? 12.652 -13.447 -18.785 1.00 92.31 102 LYS A O 1
ATOM 837 N N . VAL A 1 103 ? 14.840 -12.961 -18.903 1.00 93.06 103 VAL A N 1
ATOM 838 C CA . VAL A 1 103 ? 14.734 -11.519 -18.680 1.00 93.06 103 VAL A CA 1
ATOM 839 C C . VAL A 1 103 ? 14.875 -10.780 -20.008 1.00 93.06 103 VAL A C 1
ATOM 841 O O . VAL A 1 103 ? 15.825 -10.994 -20.770 1.00 93.06 103 VAL A O 1
ATOM 844 N N . ASP A 1 104 ? 13.924 -9.890 -20.270 1.00 94.44 104 ASP A N 1
ATOM 845 C CA . ASP A 1 104 ? 14.005 -8.867 -21.309 1.00 94.44 104 ASP A CA 1
ATOM 846 C C . ASP A 1 104 ? 14.775 -7.658 -20.753 1.00 94.44 104 ASP A C 1
ATOM 848 O O . ASP A 1 104 ? 14.390 -7.063 -19.743 1.00 94.44 104 ASP A O 1
ATOM 852 N N . LEU A 1 105 ? 15.912 -7.335 -21.377 1.00 93.56 105 LEU A N 1
ATOM 853 C CA . LEU A 1 105 ? 16.805 -6.281 -20.892 1.00 93.56 105 LEU A CA 1
ATOM 854 C C . LEU A 1 105 ? 16.229 -4.877 -21.089 1.00 93.56 105 LEU A C 1
ATOM 856 O O . LEU A 1 105 ? 16.567 -3.978 -20.316 1.00 93.56 105 LEU A O 1
ATOM 860 N N . GLU A 1 106 ? 15.372 -4.681 -22.089 1.00 94.38 106 GLU A N 1
ATOM 861 C CA . GLU A 1 106 ? 14.732 -3.394 -22.345 1.00 94.38 106 GLU A CA 1
ATOM 862 C C . GLU A 1 106 ? 13.656 -3.129 -21.293 1.00 94.38 106 GLU A C 1
ATOM 864 O O . GLU A 1 106 ? 13.692 -2.097 -20.619 1.00 94.38 106 GLU A O 1
ATOM 869 N N . ALA A 1 107 ? 12.793 -4.116 -21.038 1.00 94.38 107 ALA A N 1
ATOM 870 C CA . ALA A 1 107 ? 11.806 -4.041 -19.964 1.00 94.38 107 ALA A CA 1
ATOM 871 C C . ALA A 1 107 ? 12.476 -3.855 -18.593 1.00 94.38 107 ALA A C 1
ATOM 873 O O . ALA A 1 107 ? 12.080 -2.993 -17.806 1.00 94.38 107 ALA A O 1
ATOM 874 N N . PHE A 1 108 ? 13.545 -4.610 -18.314 1.00 95.25 108 PHE A N 1
ATOM 875 C CA . PHE A 1 108 ? 14.324 -4.453 -17.085 1.00 95.25 108 PHE A CA 1
ATOM 876 C C . PHE A 1 108 ? 14.923 -3.042 -16.956 1.00 95.25 108 PHE A 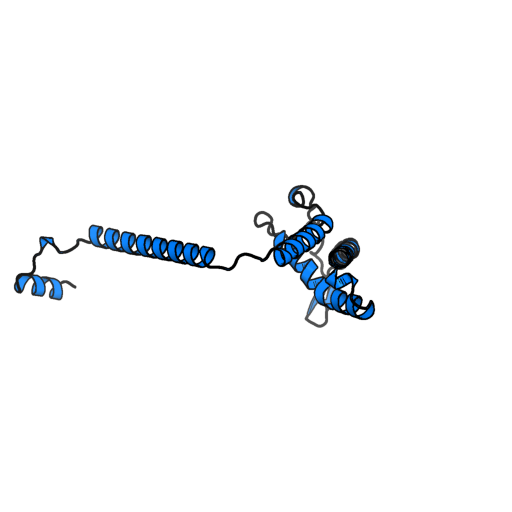C 1
ATOM 878 O O . PHE A 1 108 ? 14.904 -2.449 -15.872 1.00 95.25 108 PHE A O 1
ATOM 885 N N . SER A 1 109 ? 15.421 -2.463 -18.054 1.00 95.00 109 SER A N 1
ATOM 886 C CA . SER A 1 109 ? 15.915 -1.082 -18.068 1.00 95.00 109 SER A CA 1
ATOM 887 C C . SER A 1 109 ? 14.813 -0.076 -17.724 1.00 95.00 109 SER A C 1
ATOM 889 O O . SER A 1 109 ? 15.024 0.794 -16.879 1.00 95.00 109 SER A O 1
ATOM 891 N N . GLU A 1 110 ? 13.617 -0.213 -18.299 1.00 95.31 110 GLU A N 1
ATOM 892 C CA . GLU A 1 110 ? 12.483 0.661 -17.971 1.00 95.31 110 GLU A CA 1
ATOM 893 C C . GLU A 1 110 ? 12.069 0.545 -16.496 1.00 95.31 110 GLU A C 1
ATOM 895 O O . GLU A 1 110 ? 11.879 1.562 -15.819 1.00 95.31 110 GLU A O 1
ATOM 900 N N . PHE A 1 111 ? 12.031 -0.669 -15.939 1.00 95.31 111 PHE A N 1
ATOM 901 C CA . PHE A 1 111 ? 11.714 -0.865 -14.521 1.00 95.31 111 PHE A CA 1
ATOM 902 C C . PHE A 1 111 ? 12.781 -0.287 -13.584 1.00 95.31 111 PHE A C 1
ATOM 904 O O . PHE A 1 111 ? 12.454 0.365 -12.589 1.00 95.31 111 PHE A O 1
ATOM 911 N N . THR A 1 112 ? 14.067 -0.457 -13.898 1.00 95.00 112 THR A N 1
ATOM 912 C CA . THR A 1 112 ? 15.151 0.100 -13.070 1.00 95.00 112 THR A CA 1
ATOM 913 C C . THR A 1 112 ? 15.183 1.630 -13.073 1.00 95.00 112 THR A C 1
ATOM 915 O O . THR A 1 112 ? 15.552 2.228 -12.060 1.00 95.00 112 THR A O 1
ATOM 918 N N . LYS A 1 113 ? 14.716 2.298 -14.137 1.00 94.94 113 LYS A N 1
ATOM 919 C CA . LYS A 1 113 ? 14.588 3.770 -14.165 1.00 94.94 113 LYS A CA 1
ATOM 920 C C . LYS A 1 113 ? 13.588 4.296 -13.131 1.00 94.94 113 LYS A C 1
ATOM 922 O O . LYS A 1 113 ? 13.779 5.387 -12.594 1.00 94.94 113 LYS A O 1
ATOM 927 N N . ILE A 1 114 ? 12.535 3.533 -12.836 1.00 94.94 114 ILE A N 1
ATOM 928 C CA . ILE A 1 114 ? 11.457 3.953 -11.925 1.00 94.94 114 ILE A CA 1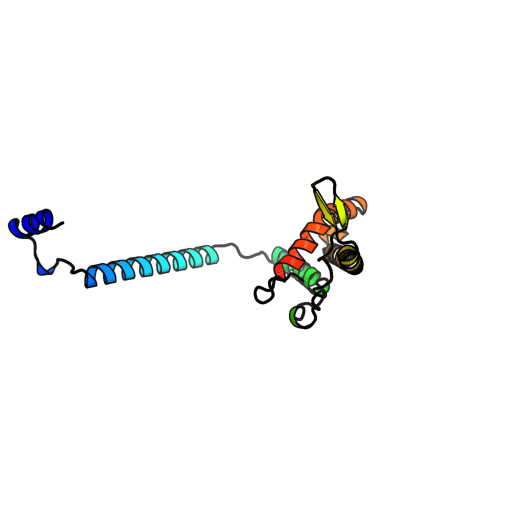
ATOM 929 C C . ILE A 1 114 ? 11.583 3.374 -10.508 1.00 94.94 114 ILE A C 1
ATOM 931 O O . ILE A 1 114 ? 10.929 3.878 -9.589 1.00 94.94 114 ILE A O 1
ATOM 935 N N . ILE A 1 115 ? 12.433 2.359 -10.303 1.00 96.44 115 ILE A N 1
ATOM 936 C CA . ILE A 1 115 ? 12.546 1.666 -9.012 1.00 96.44 115 ILE A CA 1
ATOM 937 C C . ILE A 1 115 ? 13.157 2.550 -7.922 1.00 96.44 115 ILE A C 1
ATOM 939 O O . ILE A 1 115 ? 12.655 2.573 -6.801 1.00 96.44 115 ILE A O 1
ATOM 943 N N . THR A 1 116 ? 14.184 3.346 -8.237 1.00 96.25 116 THR A N 1
ATOM 944 C CA . THR A 1 116 ? 14.864 4.186 -7.237 1.00 96.25 116 THR A CA 1
ATOM 945 C C . THR A 1 116 ? 13.904 5.204 -6.603 1.00 96.25 116 THR A C 1
ATOM 947 O O . THR A 1 116 ? 13.777 5.196 -5.378 1.00 96.25 116 THR A O 1
ATOM 950 N N . PRO A 1 117 ? 13.125 6.002 -7.369 1.00 96.12 117 PRO A N 1
ATOM 951 C CA . PRO A 1 117 ? 12.093 6.864 -6.787 1.00 96.12 117 PRO A CA 1
ATOM 952 C C . PRO A 1 117 ? 10.993 6.112 -6.024 1.00 96.12 117 PRO A C 1
ATOM 954 O O . PRO A 1 117 ? 10.347 6.694 -5.151 1.00 96.12 117 PRO A O 1
ATOM 957 N N . ALA A 1 118 ? 10.711 4.851 -6.364 1.00 96.75 118 ALA A N 1
ATOM 958 C CA . ALA A 1 118 ? 9.748 4.036 -5.625 1.00 96.75 118 ALA A CA 1
ATOM 959 C C . ALA A 1 118 ? 10.300 3.630 -4.249 1.00 96.75 118 ALA A C 1
ATOM 961 O O . ALA A 1 118 ? 9.609 3.825 -3.247 1.00 96.75 118 ALA A O 1
ATOM 962 N N . ILE A 1 119 ? 11.558 3.179 -4.192 1.00 98.12 119 ILE A N 1
ATOM 963 C CA . ILE A 1 119 ? 12.272 2.851 -2.949 1.00 98.12 119 ILE A CA 1
ATOM 964 C C . ILE A 1 119 ? 12.382 4.090 -2.058 1.00 98.12 119 ILE A C 1
ATOM 966 O O . ILE A 1 119 ? 12.018 4.030 -0.884 1.00 98.12 119 ILE A O 1
ATOM 970 N N . THR A 1 120 ? 12.798 5.239 -2.605 1.00 98.25 120 THR A N 1
ATOM 971 C CA . THR A 1 120 ? 12.887 6.500 -1.847 1.00 98.25 120 THR A CA 1
ATOM 972 C C . THR A 1 120 ? 11.556 6.848 -1.183 1.00 98.25 120 THR A C 1
ATOM 974 O O . THR A 1 120 ? 11.525 7.169 -0.001 1.00 98.25 120 THR A O 1
ATOM 977 N N . ARG A 1 121 ? 10.430 6.665 -1.883 1.00 98.25 121 ARG A N 1
ATOM 978 C CA . ARG A 1 121 ? 9.088 6.897 -1.323 1.00 98.25 121 ARG A CA 1
ATOM 979 C C . ARG A 1 121 ? 8.671 5.894 -0.243 1.00 98.25 121 ARG A C 1
ATOM 981 O O . ARG A 1 121 ? 7.702 6.159 0.470 1.00 98.25 121 ARG A O 1
ATOM 988 N N . VAL A 1 122 ? 9.307 4.728 -0.140 1.00 98.56 122 VAL A N 1
ATOM 989 C CA . VAL A 1 122 ? 9.121 3.810 0.999 1.00 98.56 122 VAL A CA 1
ATOM 990 C C . VAL A 1 122 ? 9.941 4.285 2.197 1.00 98.56 122 VAL A C 1
ATOM 992 O O . VAL A 1 122 ? 9.426 4.319 3.312 1.00 98.56 122 VAL A O 1
ATOM 995 N N . VAL A 1 123 ? 11.175 4.736 1.965 1.00 98.56 123 VAL A N 1
ATOM 996 C CA . VAL A 1 123 ? 12.018 5.334 3.012 1.00 98.56 123 VAL A CA 1
ATOM 997 C C . VAL A 1 123 ? 11.355 6.587 3.592 1.00 98.56 123 VAL A C 1
ATOM 999 O O . VAL A 1 123 ? 11.225 6.711 4.807 1.00 98.56 123 VAL A O 1
ATOM 1002 N N . ASP A 1 124 ? 10.861 7.482 2.736 1.00 98.56 124 ASP A N 1
ATOM 1003 C CA . ASP A 1 124 ? 10.160 8.701 3.153 1.00 98.56 124 ASP A CA 1
ATOM 1004 C C . ASP A 1 124 ? 8.874 8.399 3.929 1.00 98.56 124 ASP A C 1
ATOM 1006 O O . ASP A 1 124 ? 8.500 9.161 4.817 1.00 98.56 124 ASP A O 1
ATOM 1010 N N . PHE A 1 125 ? 8.193 7.294 3.608 1.00 98.75 125 PHE A N 1
ATOM 1011 C CA . PHE A 1 125 ? 7.032 6.835 4.368 1.00 98.75 125 PHE A CA 1
ATOM 1012 C C . PHE A 1 125 ? 7.441 6.429 5.785 1.00 98.75 125 PHE A C 1
ATOM 1014 O O . PHE A 1 125 ? 6.867 6.933 6.747 1.00 98.75 125 PHE A O 1
ATOM 1021 N N . ALA A 1 126 ? 8.457 5.572 5.914 1.00 98.69 126 ALA A N 1
ATOM 1022 C CA . ALA A 1 126 ? 8.918 5.074 7.206 1.00 98.69 126 ALA A CA 1
ATOM 1023 C C . ALA A 1 126 ? 9.418 6.212 8.111 1.00 98.69 126 ALA A C 1
ATOM 1025 O O . ALA A 1 126 ? 9.018 6.301 9.267 1.00 98.69 126 ALA A O 1
ATOM 1026 N N . LYS A 1 127 ? 10.190 7.159 7.561 1.00 98.31 127 LYS A N 1
ATOM 1027 C CA . LYS A 1 127 ? 10.706 8.329 8.299 1.00 98.31 127 LYS A CA 1
ATOM 1028 C C . LYS A 1 127 ? 9.620 9.262 8.849 1.00 98.31 127 LYS A C 1
ATOM 1030 O O . LYS A 1 127 ? 9.902 10.073 9.729 1.00 98.31 127 LYS A O 1
ATOM 1035 N N . LYS A 1 128 ? 8.391 9.190 8.329 1.00 98.44 128 LYS A N 1
ATOM 1036 C CA . LYS A 1 128 ? 7.248 9.969 8.833 1.00 98.44 128 LYS A CA 1
ATOM 1037 C C . LYS A 1 128 ? 6.531 9.305 10.008 1.00 98.44 128 LYS A C 1
ATOM 1039 O O . LYS A 1 128 ? 5.624 9.914 10.565 1.00 98.44 128 LYS A O 1
ATOM 1044 N N . LEU A 1 129 ? 6.923 8.091 10.391 1.00 98.56 129 LEU A N 1
ATOM 1045 C CA . LEU A 1 129 ? 6.383 7.389 11.550 1.00 98.56 129 LEU A CA 1
ATOM 1046 C C . LEU A 1 129 ? 7.310 7.629 12.756 1.00 98.56 129 LEU A C 1
ATOM 1048 O O . LEU A 1 129 ? 8.462 7.192 12.707 1.00 98.56 129 LEU A O 1
ATOM 1052 N N . PRO A 1 130 ? 6.846 8.281 13.842 1.00 97.50 130 PRO A N 1
ATOM 1053 C CA . PRO A 1 130 ? 7.681 8.563 15.015 1.00 97.50 130 PRO A CA 1
ATOM 1054 C C . PRO A 1 130 ? 8.359 7.309 15.578 1.00 97.50 130 PRO A C 1
ATOM 1056 O O . PRO A 1 130 ? 9.577 7.276 15.716 1.00 97.50 130 PRO A O 1
ATOM 1059 N N . MET A 1 131 ? 7.591 6.225 15.737 1.00 97.94 131 MET A N 1
ATOM 1060 C CA . MET A 1 131 ? 8.085 4.940 16.252 1.00 97.94 131 MET A CA 1
ATOM 1061 C C . MET A 1 131 ? 9.191 4.305 15.398 1.00 97.94 131 MET A C 1
ATOM 1063 O O . MET A 1 131 ? 9.951 3.491 15.906 1.00 97.94 131 MET A O 1
ATOM 1067 N N . PHE A 1 132 ? 9.279 4.634 14.106 1.00 98.62 132 PHE A N 1
ATOM 1068 C CA . PHE A 1 132 ? 10.368 4.166 13.249 1.00 98.62 132 PHE A CA 1
ATOM 1069 C C . PHE A 1 132 ? 11.597 5.069 13.376 1.00 98.62 132 PHE A C 1
ATOM 1071 O O . PHE A 1 132 ? 12.717 4.582 13.494 1.00 98.62 132 PHE A O 1
ATOM 1078 N N . SER A 1 133 ? 11.387 6.387 13.371 1.00 97.50 133 SER A N 1
ATOM 1079 C CA . SER A 1 133 ? 12.463 7.383 13.438 1.00 97.50 133 SER A CA 1
ATOM 1080 C C . SER A 1 133 ? 13.211 7.391 14.774 1.00 97.50 133 SER A C 1
ATOM 1082 O O . SER A 1 133 ? 14.344 7.862 14.826 1.00 97.50 133 SER A O 1
ATOM 1084 N N . GLU A 1 134 ? 12.598 6.862 15.833 1.00 98.19 134 GLU A N 1
ATOM 1085 C CA . GLU A 1 134 ? 13.210 6.680 17.155 1.00 98.19 134 GLU A CA 1
ATOM 1086 C C . GLU A 1 134 ? 14.123 5.442 17.248 1.00 98.19 134 GLU A C 1
ATOM 1088 O O . GLU A 1 134 ? 14.886 5.316 18.206 1.00 98.19 134 GLU A O 1
ATOM 1093 N N . LEU A 1 135 ? 14.084 4.535 16.263 1.00 98.50 135 LEU A N 1
ATOM 1094 C CA . LEU A 1 135 ? 14.934 3.342 16.242 1.00 98.50 135 LEU A CA 1
ATOM 1095 C C . LEU A 1 135 ? 16.391 3.676 15.873 1.00 98.50 135 LEU A C 1
ATOM 1097 O O . LEU A 1 135 ? 16.631 4.635 15.131 1.00 98.50 135 LEU A O 1
ATOM 1101 N N . PRO A 1 136 ? 17.369 2.849 16.292 1.00 98.62 136 PRO A N 1
ATOM 1102 C CA . PRO A 1 136 ? 18.741 2.920 15.792 1.00 98.62 136 PRO A CA 1
ATOM 1103 C C . PRO A 1 136 ? 18.813 2.859 14.259 1.00 98.62 136 PRO A C 1
ATOM 1105 O O . PRO A 1 136 ? 18.003 2.199 13.605 1.00 98.62 136 PRO A O 1
ATOM 1108 N N . CYS A 1 137 ? 19.809 3.524 13.670 1.00 98.06 137 CYS A N 1
ATOM 1109 C CA . CYS A 1 137 ? 19.972 3.599 12.213 1.00 98.06 137 CYS A CA 1
ATOM 1110 C C . CYS A 1 137 ? 20.121 2.204 11.580 1.00 98.06 137 CYS A C 1
ATOM 1112 O O . CYS A 1 137 ? 19.568 1.923 10.516 1.00 98.06 137 CYS A O 1
ATOM 1114 N N . GLU A 1 138 ? 20.828 1.309 12.266 1.00 98.38 138 GLU A N 1
ATOM 1115 C CA . GLU A 1 138 ? 21.037 -0.079 11.869 1.00 98.38 138 GLU A CA 1
ATOM 1116 C C . GLU A 1 138 ? 19.703 -0.828 11.740 1.00 98.38 138 GLU A C 1
ATOM 1118 O O . GLU A 1 138 ? 19.453 -1.471 10.717 1.00 98.38 138 GLU A O 1
ATOM 1123 N N . ASP A 1 139 ? 18.814 -0.670 12.723 1.00 98.69 139 ASP A N 1
ATOM 1124 C CA . ASP A 1 139 ? 17.489 -1.295 12.733 1.00 98.69 139 ASP A CA 1
ATOM 1125 C C . ASP A 1 139 ? 16.586 -0.702 11.650 1.00 98.69 139 ASP A C 1
ATOM 1127 O O . ASP A 1 139 ? 15.904 -1.442 10.937 1.00 98.69 139 ASP A O 1
ATOM 1131 N N . GLN A 1 140 ? 16.633 0.618 11.444 1.00 98.69 140 GLN A N 1
ATOM 1132 C CA . GLN A 1 140 ? 15.906 1.272 10.352 1.00 98.69 140 GLN A CA 1
ATOM 1133 C C . GLN A 1 140 ? 16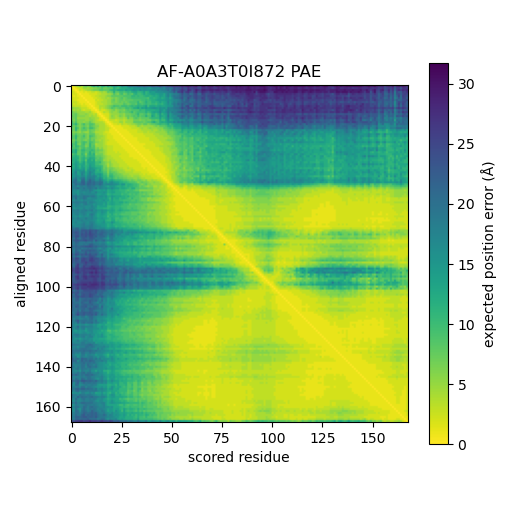.307 0.695 8.985 1.00 98.69 140 GLN A C 1
ATOM 1135 O O . GLN A 1 140 ? 15.444 0.417 8.148 1.00 98.69 140 GLN A O 1
ATOM 1140 N N . ILE A 1 141 ? 17.605 0.467 8.755 1.00 98.44 141 ILE A N 1
ATOM 1141 C CA . ILE A 1 141 ? 18.114 -0.131 7.512 1.00 98.44 141 ILE A CA 1
ATOM 1142 C C . ILE A 1 141 ? 17.638 -1.578 7.361 1.00 98.44 141 ILE A C 1
ATOM 1144 O O . ILE A 1 141 ? 17.231 -1.967 6.262 1.00 98.44 141 ILE A O 1
ATOM 1148 N N . ILE A 1 142 ? 17.693 -2.378 8.429 1.00 98.75 142 ILE A N 1
ATOM 1149 C CA . ILE A 1 142 ? 17.243 -3.777 8.410 1.00 98.75 142 ILE A CA 1
ATOM 1150 C C . ILE A 1 142 ? 15.752 -3.848 8.069 1.00 98.75 142 ILE A C 1
ATOM 1152 O O . ILE A 1 142 ? 15.371 -4.578 7.151 1.00 98.75 142 ILE A O 1
ATOM 1156 N N . LEU A 1 143 ? 14.925 -3.046 8.742 1.00 98.81 143 LEU A N 1
ATOM 1157 C CA . LEU A 1 143 ? 13.484 -2.995 8.506 1.00 98.81 143 LEU A CA 1
ATOM 1158 C C . LEU A 1 143 ? 13.162 -2.559 7.076 1.00 98.81 143 LEU A C 1
ATOM 1160 O O . LEU A 1 143 ? 12.369 -3.217 6.405 1.00 98.81 143 LEU A O 1
ATOM 1164 N N . LEU A 1 144 ? 13.815 -1.504 6.574 1.00 98.69 144 LEU A N 1
ATOM 1165 C CA . LEU A 1 144 ? 13.611 -1.036 5.202 1.00 98.69 144 LEU A CA 1
ATOM 1166 C C . LEU A 1 144 ? 13.999 -2.100 4.177 1.00 98.69 144 LEU A C 1
ATOM 1168 O O . LEU A 1 144 ? 13.244 -2.338 3.241 1.00 98.69 144 LEU A O 1
ATOM 1172 N N . LYS A 1 145 ? 15.137 -2.779 4.350 1.00 98.12 145 LYS A N 1
ATOM 1173 C CA . LYS A 1 145 ? 15.531 -3.881 3.458 1.00 98.12 145 LYS A CA 1
ATOM 1174 C C . LYS A 1 145 ? 14.539 -5.045 3.504 1.00 98.12 145 LYS A C 1
ATOM 1176 O O . LYS A 1 145 ? 14.300 -5.652 2.465 1.00 98.12 145 LYS A O 1
ATOM 1181 N N . GLY A 1 146 ? 13.965 -5.329 4.674 1.00 98.31 146 GLY A N 1
ATOM 1182 C CA . GLY A 1 146 ? 12.986 -6.398 4.867 1.00 98.31 146 GLY A CA 1
ATOM 1183 C C . GLY A 1 146 ? 11.637 -6.123 4.198 1.00 98.31 146 GLY A C 1
ATOM 1184 O O . GLY A 1 146 ? 11.114 -6.996 3.517 1.00 98.31 146 GLY A O 1
ATOM 1185 N N . CYS A 1 147 ? 11.092 -4.910 4.335 1.00 98.44 147 CYS A N 1
ATOM 1186 C CA . CYS A 1 147 ? 9.717 -4.616 3.910 1.00 98.44 147 CYS A CA 1
ATOM 1187 C C . CYS A 1 147 ? 9.592 -3.866 2.574 1.00 98.44 147 CYS A C 1
ATOM 1189 O O . CYS A 1 147 ? 8.480 -3.701 2.067 1.00 98.44 147 CYS A O 1
ATOM 1191 N N . CYS A 1 148 ? 10.692 -3.380 1.979 1.00 98.31 148 CYS A N 1
ATOM 1192 C CA . CYS A 1 148 ? 10.607 -2.486 0.817 1.00 98.31 148 CYS A CA 1
ATOM 1193 C C . CYS A 1 148 ? 9.829 -3.107 -0.352 1.00 98.31 148 CYS A C 1
ATOM 1195 O O . CYS A 1 148 ? 8.930 -2.467 -0.902 1.00 98.31 148 CYS A O 1
ATOM 1197 N N . MET A 1 149 ? 10.123 -4.366 -0.691 1.00 97.69 149 MET A N 1
ATOM 1198 C CA . MET A 1 149 ? 9.431 -5.063 -1.776 1.00 97.69 149 MET A CA 1
ATOM 1199 C C . MET A 1 149 ? 7.954 -5.312 -1.454 1.00 97.69 149 MET A C 1
ATOM 1201 O O . MET A 1 149 ? 7.107 -5.149 -2.329 1.00 97.69 149 MET A O 1
ATOM 1205 N N . GLU A 1 150 ? 7.624 -5.645 -0.205 1.00 98.56 150 GLU A N 1
ATOM 1206 C CA . GLU A 1 150 ? 6.245 -5.881 0.238 1.00 98.56 150 GLU A CA 1
ATOM 1207 C C . GLU A 1 150 ? 5.400 -4.609 0.104 1.00 98.56 150 GLU A C 1
ATOM 1209 O O . GLU A 1 150 ? 4.319 -4.631 -0.487 1.00 98.56 150 GLU A O 1
ATOM 1214 N N . ILE A 1 151 ? 5.925 -3.469 0.568 1.00 98.38 151 ILE A N 1
ATOM 1215 C CA . ILE A 1 151 ? 5.235 -2.177 0.481 1.00 98.38 151 ILE A CA 1
ATOM 1216 C C . ILE A 1 151 ? 5.078 -1.738 -0.978 1.00 98.38 151 ILE A C 1
ATOM 1218 O O . ILE A 1 151 ? 4.011 -1.246 -1.357 1.00 98.38 151 ILE A O 1
ATOM 1222 N N . MET A 1 152 ? 6.112 -1.898 -1.812 1.00 97.69 152 MET A N 1
ATOM 1223 C CA . MET A 1 152 ? 6.021 -1.567 -3.239 1.00 97.69 152 MET A CA 1
ATOM 1224 C C . MET A 1 152 ? 5.013 -2.461 -3.967 1.00 97.69 152 MET A C 1
ATOM 1226 O O . MET A 1 152 ? 4.186 -1.949 -4.719 1.00 97.69 152 MET A O 1
ATOM 1230 N N . SER A 1 153 ? 5.023 -3.766 -3.687 1.00 98.00 153 SER A N 1
ATOM 1231 C CA . SER A 1 153 ? 4.087 -4.727 -4.281 1.00 98.00 153 SER A CA 1
ATOM 1232 C C . SER A 1 153 ? 2.648 -4.423 -3.875 1.00 98.00 153 SER A C 1
ATOM 1234 O O . SER A 1 153 ? 1.767 -4.388 -4.729 1.00 98.00 153 SER A O 1
ATOM 1236 N N . LEU A 1 154 ? 2.404 -4.105 -2.598 1.00 98.25 154 LEU A N 1
ATOM 1237 C CA . LEU A 1 154 ? 1.087 -3.673 -2.128 1.00 98.25 154 LEU A CA 1
ATOM 1238 C C . LEU A 1 154 ? 0.635 -2.389 -2.835 1.00 98.25 154 LEU A C 1
ATOM 1240 O O . LEU A 1 154 ? -0.507 -2.308 -3.281 1.00 98.25 154 LEU A O 1
ATOM 1244 N N . ARG A 1 155 ? 1.524 -1.395 -2.969 1.00 97.44 155 ARG A N 1
ATOM 1245 C CA . ARG A 1 155 ? 1.225 -0.126 -3.658 1.00 97.44 155 ARG A CA 1
ATOM 1246 C C . ARG A 1 155 ? 0.853 -0.330 -5.130 1.00 97.44 155 ARG A C 1
ATOM 1248 O O . ARG A 1 155 ? -0.039 0.371 -5.600 1.00 97.44 155 ARG A O 1
ATOM 1255 N N . ALA A 1 156 ? 1.488 -1.279 -5.817 1.00 96.81 156 ALA A N 1
ATOM 1256 C CA . ALA A 1 156 ? 1.128 -1.656 -7.182 1.00 96.81 156 ALA A CA 1
ATOM 1257 C C . ALA A 1 156 ? -0.198 -2.437 -7.229 1.00 96.81 156 ALA A C 1
ATOM 1259 O O . ALA A 1 156 ? -1.072 -2.131 -8.036 1.00 96.81 156 ALA A O 1
ATOM 1260 N N . ALA A 1 157 ? -0.393 -3.405 -6.327 1.00 97.69 157 ALA A N 1
ATOM 1261 C CA . ALA A 1 157 ? -1.582 -4.260 -6.286 1.00 97.69 157 ALA A CA 1
ATOM 1262 C C . ALA A 1 157 ? -2.879 -3.472 -6.040 1.00 97.69 157 ALA A C 1
ATOM 1264 O O . ALA A 1 157 ? -3.888 -3.720 -6.697 1.00 97.69 157 ALA A O 1
ATOM 1265 N N . VAL A 1 158 ? -2.861 -2.469 -5.152 1.00 96.75 158 VAL A N 1
ATOM 1266 C CA . VAL A 1 158 ? -4.034 -1.596 -4.918 1.00 96.75 158 VAL A CA 1
ATOM 1267 C C . VAL A 1 158 ? -4.344 -0.663 -6.098 1.00 96.75 158 VAL A C 1
ATOM 1269 O O . VAL A 1 158 ? -5.353 0.040 -6.078 1.00 96.75 158 VAL A O 1
ATOM 1272 N N . ARG A 1 159 ? -3.478 -0.645 -7.118 1.00 96.38 159 ARG A N 1
ATOM 1273 C CA . ARG A 1 159 ? -3.629 0.073 -8.392 1.00 96.38 159 ARG A CA 1
ATOM 1274 C C . ARG A 1 159 ? -3.840 -0.866 -9.573 1.00 96.38 159 ARG A C 1
ATOM 1276 O O . ARG A 1 159 ? -3.639 -0.478 -10.722 1.00 96.38 159 ARG A O 1
ATOM 1283 N N . TYR A 1 160 ? -4.266 -2.092 -9.297 1.00 97.19 160 TYR A N 1
ATOM 1284 C CA . TYR A 1 160 ? -4.791 -2.964 -10.329 1.00 97.19 160 TYR A CA 1
ATOM 1285 C C . TYR A 1 160 ? -6.011 -2.323 -10.998 1.00 97.19 160 TYR A C 1
ATOM 1287 O O . TYR A 1 160 ? -6.943 -1.879 -10.321 1.00 97.19 160 TYR A O 1
ATOM 1295 N N . ASP A 1 161 ? -5.997 -2.275 -12.327 1.00 96.88 161 ASP A N 1
ATOM 1296 C CA . ASP A 1 161 ? -7.136 -1.833 -13.125 1.00 96.88 161 ASP A CA 1
ATOM 1297 C C . ASP A 1 161 ? -7.716 -3.002 -13.928 1.00 96.88 161 ASP A C 1
ATOM 1299 O O . ASP A 1 161 ? -7.079 -3.432 -14.891 1.00 96.88 161 ASP A O 1
ATOM 1303 N N . PRO A 1 162 ? -8.924 -3.492 -13.587 1.00 96.69 162 PRO A N 1
ATOM 1304 C CA . PRO A 1 162 ? -9.545 -4.627 -14.272 1.00 96.69 162 PRO A CA 1
ATOM 1305 C C . PRO A 1 162 ? -9.865 -4.375 -15.750 1.00 96.69 162 PRO A C 1
ATOM 1307 O O . PRO A 1 162 ? -10.030 -5.322 -16.507 1.00 96.69 162 PRO A O 1
ATOM 1310 N N . GLU A 1 163 ? -10.001 -3.110 -16.162 1.00 96.38 163 GLU A N 1
ATOM 1311 C CA . GLU A 1 163 ? -10.330 -2.755 -17.550 1.00 96.38 163 GLU A CA 1
ATOM 1312 C C . GLU A 1 163 ? -9.148 -2.971 -18.500 1.00 96.38 163 GLU A C 1
ATOM 1314 O O . GLU A 1 163 ? -9.348 -3.396 -19.634 1.00 96.38 163 GLU A O 1
ATOM 1319 N N . SER A 1 164 ? -7.928 -2.674 -18.043 1.00 95.62 164 SER A N 1
ATOM 1320 C CA . SER A 1 164 ? -6.699 -2.856 -18.824 1.00 95.62 164 SER A CA 1
ATOM 1321 C C . SER A 1 164 ? -5.879 -4.075 -18.401 1.00 95.62 164 SER A C 1
ATOM 1323 O O . SER A 1 164 ? -4.891 -4.375 -19.057 1.00 95.62 164 SER A O 1
ATOM 1325 N N . ASP A 1 165 ? -6.265 -4.753 -17.317 1.00 96.56 165 ASP A N 1
ATOM 1326 C CA . ASP A 1 165 ? -5.533 -5.865 -16.694 1.00 96.56 165 ASP A CA 1
ATOM 1327 C C . ASP A 1 165 ? -4.067 -5.518 -16.368 1.00 96.56 165 ASP A C 1
ATOM 1329 O O . ASP A 1 165 ? -3.137 -6.290 -16.582 1.00 96.56 165 ASP A O 1
ATOM 1333 N N . THR A 1 166 ? -3.842 -4.304 -15.851 1.00 96.12 166 THR A N 1
ATOM 1334 C CA . THR A 1 166 ? -2.494 -3.772 -15.579 1.00 96.12 166 THR A CA 1
ATOM 1335 C C . THR A 1 166 ? -2.325 -3.293 -14.143 1.00 96.12 166 THR A C 1
ATOM 1337 O O . THR A 1 166 ? -3.266 -2.762 -13.547 1.00 96.12 166 THR A O 1
ATOM 1340 N N . LEU A 1 167 ? -1.089 -3.358 -13.642 1.00 95.75 167 LEU A N 1
ATOM 1341 C CA . LEU A 1 167 ? -0.639 -2.700 -12.409 1.00 95.75 167 LEU A CA 1
ATOM 1342 C C . LEU A 1 167 ? 0.009 -1.337 -12.714 1.00 95.75 167 LEU A C 1
ATOM 1344 O O . LEU A 1 167 ? 0.460 -1.091 -13.834 1.00 95.75 167 LEU A O 1
ATOM 1348 N N . THR A 1 168 ? 0.046 -0.424 -11.738 1.00 83.38 168 THR A N 1
ATOM 1349 C CA . THR A 1 168 ? 0.667 0.913 -11.873 1.00 83.38 168 THR A CA 1
ATOM 1350 C C . THR A 1 168 ? 1.298 1.391 -10.571 1.00 83.38 168 THR A C 1
ATOM 1352 O O . THR A 1 168 ? 0.667 1.226 -9.507 1.00 83.38 168 THR A O 1
#

Secondary structure (DSSP, 8-state):
-HHHHHHHHHTT--GGGSPPHHHHHHHHHHHHHHHHHHHHHHHHHHHHTSPPPPHHHHHHHHHHHHHHHHHSTTGGGHHHH--PPPTTTTS---EEPTTS-EE-HHHHHHHHHHHHHHHHHHHHHHTTSHHHHTS-HHHHHHHHHHHHHHHHHHHHHTT-BTTTTB--

Nearest PDB structures (foldseek):
  2h77-assembly1_A  TM=9.849E-01  e=1.567E-15  Homo sapiens
  7qdt-assembly1_A  TM=9.585E-01  e=2.382E-15  Homo sapiens
  3hzf-assembly1_A  TM=8.913E-01  e=4.473E-14  Homo sapiens
  2pin-assembly1_B  TM=9.321E-01  e=2.467E-12  Homo sapiens
  1nax-assembly1_A  TM=9.286E-01  e=1.102E-11  Homo sapiens

Mean predicted aligned error: 9.09 Å

Radius of gyration: 29.74 Å; Cα contacts (8 Å, |Δi|>4): 80; chains: 1; bounding box: 78×56×49 Å

pLDDT: mean 93.04, std 6.13, range [62.31, 98.81]

Organism: NCBI:txid9707

InterPro domains:
  IPR000536 Nuclear hormone receptor, ligand-binding domain [PF00104] (108-165)
  IPR000536 Nuclear hormone receptor, ligand-binding domain [PS51843] (56-168)
  IPR001723 Nuclear hormone receptor [PR00398] (9-19)
  IPR001723 Nuclear hormone receptor [PR00398] (114-135)
  IPR001723 Nuclear hormone receptor [PR00398] (135-151)
  IPR001728 Thyroid hormone receptor [PR00546] (11-27)
  IPR001728 Thyroid hormone receptor [PR00546] (28-46)
  IPR001728 Thyroid hormone receptor [PR00546] (51-68)
  IPR001728 Thyroid hormone receptor [PR00546] (74-93)
  IPR001728 Thyroid hormone receptor [PR00546] (111-132)
  IPR001728 Thyroid hormone receptor [PR00546] (137-156)
  IPR013088 Zinc finger, NHR/GATA-type [G3DSA:3.30.50.10] (1-41)
  IPR035500 Nuclear hormone receptor-like domain superfamily [G3DSA:1.10.565.10] (42-168)
  IPR035500 Nuclear hormone receptor-like domain superfamily [SSF48508] (40-168)
  IPR050234 Nuclear hormone receptor family NR1 subfamily [PTHR24082] (1-167)